Protein AF-A0A0R2NXK4-F1 (afdb_monomer)

pLDDT: mean 78.46, std 16.12, range [40.88, 94.94]

Foldseek 3Di:
DDPPQPFWKWKAAFAAADFLFKTKGQTDDTDPVCPPVDDRIAIEGHPPDPDDDDDPDPSRGSVNCCVVGHRDMDMDGFPDQDPVVRHTD

Nearest PDB structures (foldseek):
  8fmw-assembly1_Q  TM=5.709E-01  e=6.980E-01  Borreliella burgdorferi B31
  3nsw-assembly7_G  TM=5.606E-01  e=5.773E-01  Ancylostoma ceylanicum
  7cfd-assembly1_B  TM=5.182E-01  e=4.482E-01  Drosophila melanogaster
  3omg-assembly1_A  TM=3.466E-01  e=6.810E+00  Homo sapiens
  6zyw-assembly1_E  TM=2.838E-01  e=3.395E+00  Tetrahymena thermophila SB210

Secondary structure (DSSP, 8-state):
-----S--EEEEEEEEEEETTEEEEEEEEE-TTSTTTS-SEEEEE-------S--------HHHHHHHHTT-EEEEE---EETTTTEE-

Solvent-accessible surface area (backbone atoms only — not comparable to full-atom values): 5367 Å² total; per-residue (Å²): 139,79,91,80,74,84,46,58,40,40,26,24,39,27,72,42,66,78,46,63,52,27,32,34,31,38,49,78,41,57,44,92,92,48,59,86,81,57,60,66,63,43,42,39,37,67,59,82,77,81,73,81,79,89,72,89,71,75,84,59,44,47,68,57,48,37,74,72,38,49,76,34,77,49,75,46,69,41,76,49,73,41,84,89,75,70,28,36,45

Mean predicted aligned error: 8.4 Å

Radius of gyration: 13.87 Å; Cα contacts (8 Å, |Δi|>4): 145; chains: 1; bounding box: 40×27×36 Å

Sequence (89 aa):
MSDKLDGDGIGGAVLEILTGNAFRLLVSHTRKDNVGDYGKTEKIIMGLIKDSEEGQRPEQTREDLERALKGKFVTCKVQHRDTKTDALV

Structure (mmCIF, N/CA/C/O backbone):
data_AF-A0A0R2NXK4-F1
#
_entry.id   AF-A0A0R2NXK4-F1
#
loop_
_atom_site.group_PDB
_atom_site.id
_atom_site.t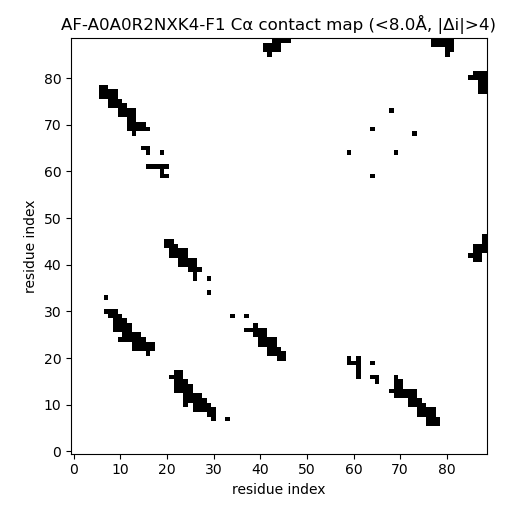ype_symbol
_atom_site.label_atom_id
_atom_site.label_alt_id
_atom_site.label_comp_id
_atom_site.label_asym_id
_atom_site.label_entity_id
_atom_site.label_seq_id
_atom_site.pdbx_PDB_ins_code
_atom_site.Cartn_x
_atom_site.Cartn_y
_atom_site.Cartn_z
_atom_site.occupancy
_atom_site.B_iso_or_equiv
_atom_site.auth_seq_id
_atom_site.auth_comp_id
_atom_site.auth_asym_id
_atom_site.auth_atom_id
_atom_site.pdbx_PDB_model_num
ATOM 1 N N . MET A 1 1 ? 29.784 -6.222 10.537 1.00 42.47 1 MET A N 1
ATOM 2 C CA . MET A 1 1 ? 28.479 -6.294 11.229 1.00 42.47 1 MET A CA 1
ATOM 3 C C . MET A 1 1 ? 27.963 -4.863 11.345 1.00 42.47 1 MET A C 1
ATOM 5 O O . MET A 1 1 ? 28.708 -4.079 11.901 1.00 42.47 1 MET A O 1
ATOM 9 N N . SER A 1 2 ? 26.823 -4.376 10.865 1.00 47.25 2 SER A N 1
ATOM 10 C CA . SER A 1 2 ? 25.751 -4.869 9.998 1.00 47.25 2 SER A CA 1
ATOM 11 C C . SER A 1 2 ? 24.889 -3.635 9.664 1.00 47.25 2 SER A C 1
ATOM 13 O O . SER A 1 2 ? 23.854 -3.443 10.287 1.00 47.25 2 SER A O 1
ATOM 15 N N . ASP A 1 3 ? 25.296 -2.792 8.711 1.00 40.88 3 ASP A N 1
ATOM 16 C CA . ASP A 1 3 ? 24.448 -1.701 8.184 1.00 40.88 3 ASP A CA 1
ATOM 17 C C . ASP A 1 3 ? 23.513 -2.231 7.086 1.00 40.88 3 ASP A C 1
ATOM 19 O O . ASP A 1 3 ? 23.579 -1.865 5.919 1.00 40.88 3 ASP A O 1
ATOM 23 N N . LYS A 1 4 ? 22.655 -3.188 7.454 1.00 44.75 4 LYS A N 1
ATOM 24 C CA . LYS A 1 4 ? 21.563 -3.690 6.596 1.00 44.75 4 LYS A CA 1
ATOM 25 C C . LYS A 1 4 ? 20.211 -3.060 6.960 1.00 44.75 4 LYS A C 1
ATOM 27 O O . LYS A 1 4 ? 19.166 -3.636 6.684 1.00 44.75 4 LYS A O 1
ATOM 32 N N . LEU A 1 5 ? 20.231 -1.890 7.606 1.00 42.88 5 LEU A N 1
ATOM 33 C CA . LEU A 1 5 ? 19.037 -1.141 8.019 1.00 42.88 5 LEU A CA 1
ATOM 34 C C . LEU A 1 5 ? 18.798 0.138 7.195 1.00 42.88 5 LEU A C 1
ATOM 36 O O . LEU A 1 5 ? 17.890 0.914 7.524 1.00 42.88 5 LEU A O 1
ATOM 40 N N . ASP A 1 6 ? 19.520 0.334 6.088 1.00 51.97 6 ASP A N 1
ATOM 41 C CA . ASP A 1 6 ? 19.160 1.303 5.044 1.00 51.97 6 ASP A CA 1
ATOM 42 C C . ASP A 1 6 ? 18.032 0.732 4.182 1.00 51.97 6 ASP A C 1
ATOM 44 O O . ASP A 1 6 ? 18.202 0.302 3.047 1.00 51.97 6 ASP A O 1
ATOM 48 N N . GLY A 1 7 ? 16.877 0.653 4.842 1.00 56.97 7 GLY A N 1
ATOM 49 C CA . GLY A 1 7 ? 15.712 -0.123 4.461 1.00 56.97 7 GLY A CA 1
ATOM 50 C C . GLY A 1 7 ? 15.266 0.064 3.021 1.00 56.97 7 GLY A C 1
ATOM 51 O O . GLY A 1 7 ? 15.122 1.174 2.500 1.00 56.97 7 GLY A O 1
ATOM 52 N N . ASP A 1 8 ? 15.014 -1.099 2.456 1.00 75.44 8 ASP A N 1
ATOM 53 C CA . ASP A 1 8 ? 14.197 -1.387 1.306 1.00 75.44 8 ASP A CA 1
ATOM 54 C C . ASP A 1 8 ? 13.019 -0.393 1.192 1.00 75.44 8 ASP A C 1
ATOM 56 O O . ASP A 1 8 ? 12.152 -0.314 2.059 1.00 75.44 8 ASP A O 1
ATOM 60 N N . GLY A 1 9 ? 13.070 0.487 0.192 1.00 82.06 9 GLY A N 1
ATOM 61 C CA . GLY A 1 9 ? 12.166 1.630 0.075 1.00 82.06 9 GLY A CA 1
ATOM 62 C C . GLY A 1 9 ? 11.298 1.525 -1.167 1.00 82.06 9 GLY A C 1
ATOM 63 O O . GLY A 1 9 ? 11.825 1.318 -2.264 1.00 82.06 9 GLY A O 1
ATOM 64 N N . ILE A 1 10 ? 9.995 1.742 -1.002 1.00 89.56 10 ILE A N 1
ATOM 65 C CA . ILE A 1 10 ? 9.028 1.787 -2.102 1.00 89.56 10 ILE A CA 1
ATOM 66 C C . ILE A 1 10 ? 8.210 3.072 -2.054 1.00 89.56 10 ILE A C 1
ATOM 68 O O . ILE A 1 10 ? 7.988 3.654 -0.995 1.00 89.56 10 ILE A O 1
ATOM 72 N N . GLY A 1 11 ? 7.748 3.530 -3.207 1.00 91.00 11 GLY A N 1
ATOM 73 C CA . GLY A 1 11 ? 6.907 4.708 -3.340 1.00 91.00 11 GLY A CA 1
ATOM 74 C C . GLY A 1 11 ? 5.832 4.504 -4.392 1.00 91.00 11 GLY A C 1
ATOM 75 O O . GLY A 1 11 ? 6.023 3.779 -5.374 1.00 91.00 11 GLY A O 1
ATOM 76 N N . GLY A 1 12 ? 4.684 5.136 -4.184 1.00 93.19 12 GLY A N 1
ATOM 77 C CA . GLY A 1 12 ? 3.532 4.906 -5.037 1.00 93.19 12 GLY A CA 1
ATOM 78 C C . GLY A 1 12 ? 2.309 5.734 -4.682 1.00 93.19 12 GLY A C 1
ATOM 79 O O . GLY A 1 12 ? 2.281 6.450 -3.681 1.00 93.19 12 GLY A O 1
ATOM 80 N N . ALA A 1 13 ? 1.276 5.605 -5.510 1.00 94.94 13 ALA A N 1
ATOM 81 C CA . ALA A 1 13 ? -0.029 6.197 -5.241 1.00 94.94 13 ALA A CA 1
ATOM 82 C C . ALA A 1 13 ? -0.871 5.251 -4.377 1.00 94.94 13 ALA A C 1
ATOM 84 O O . ALA A 1 13 ? -0.988 4.064 -4.683 1.00 94.94 13 ALA A O 1
ATOM 85 N N . VAL A 1 14 ? -1.487 5.764 -3.314 1.00 93.94 14 VAL A N 1
ATOM 86 C CA . VAL A 1 14 ? -2.396 4.968 -2.479 1.00 93.94 14 VAL A CA 1
ATOM 87 C C . VAL A 1 14 ? -3.732 4.802 -3.200 1.00 93.94 14 VAL A C 1
ATOM 89 O O . VAL A 1 14 ? -4.433 5.784 -3.458 1.00 93.94 14 VAL A O 1
ATOM 92 N N . LEU A 1 15 ? -4.089 3.556 -3.510 1.00 93.25 15 LEU A N 1
ATOM 93 C CA . LEU A 1 15 ? -5.318 3.208 -4.225 1.00 93.25 15 LEU A CA 1
ATOM 94 C C . LEU A 1 15 ? -6.530 3.188 -3.288 1.00 93.25 15 LEU A C 1
ATOM 96 O O . LEU A 1 15 ? -7.559 3.803 -3.567 1.00 93.25 15 LEU A O 1
ATOM 100 N N . GLU A 1 16 ? -6.403 2.487 -2.165 1.00 92.25 16 GLU A N 1
ATOM 101 C CA . GLU A 1 16 ? -7.478 2.285 -1.194 1.00 92.25 16 GLU A CA 1
ATOM 102 C C . GLU A 1 16 ? -6.919 1.994 0.200 1.00 92.25 16 GLU A C 1
ATOM 104 O O . GLU A 1 16 ? -5.820 1.452 0.341 1.00 92.25 16 GLU A O 1
ATOM 109 N N . ILE A 1 17 ? -7.693 2.336 1.229 1.00 91.50 17 ILE A N 1
ATOM 110 C CA . ILE A 1 17 ? -7.422 1.940 2.611 1.00 91.50 17 ILE A CA 1
ATOM 111 C C . ILE A 1 17 ? -8.186 0.647 2.885 1.00 91.50 17 ILE A C 1
ATOM 113 O O . ILE A 1 17 ? -9.387 0.563 2.635 1.00 91.50 17 ILE A O 1
ATOM 117 N N . LEU A 1 18 ? -7.479 -0.365 3.381 1.00 88.88 18 LEU A N 1
ATOM 118 C CA . LEU A 1 18 ? -8.031 -1.687 3.668 1.00 88.88 18 LEU A CA 1
ATOM 119 C C . LEU A 1 18 ? -8.555 -1.758 5.108 1.00 88.88 18 LEU A C 1
ATOM 121 O O . LEU A 1 18 ? -9.656 -2.250 5.347 1.00 88.88 18 LEU A O 1
ATOM 125 N N . THR A 1 19 ? -7.771 -1.256 6.065 1.00 83.50 19 THR A N 1
ATOM 126 C CA . THR A 1 19 ? -8.073 -1.248 7.509 1.00 83.50 19 THR A CA 1
ATOM 127 C C . THR A 1 19 ? -7.501 0.015 8.160 1.00 83.50 19 THR A C 1
ATOM 129 O O . THR A 1 19 ? -6.781 0.772 7.513 1.00 83.50 19 THR A O 1
ATOM 132 N N . GLY A 1 20 ? -7.757 0.228 9.458 1.00 80.75 20 GLY A N 1
ATOM 133 C CA . GLY A 1 20 ? -7.198 1.349 10.238 1.00 80.75 20 GLY A CA 1
ATOM 134 C C . GLY A 1 20 ? -5.664 1.379 10.346 1.00 80.75 20 GLY A C 1
ATOM 135 O O . GLY A 1 20 ? -5.111 2.237 11.018 1.00 80.75 20 GLY A O 1
ATOM 136 N N . ASN A 1 21 ? -4.959 0.445 9.709 1.00 85.31 21 ASN A N 1
ATOM 137 C CA . ASN A 1 21 ? -3.503 0.432 9.641 1.00 85.31 21 ASN A CA 1
ATOM 138 C C . ASN A 1 21 ? -2.945 -0.128 8.324 1.00 85.31 21 ASN A C 1
ATOM 140 O O . ASN A 1 21 ? -1.740 -0.347 8.236 1.00 85.31 21 ASN A O 1
ATOM 144 N N . ALA A 1 22 ? -3.779 -0.393 7.315 1.00 89.06 22 ALA A N 1
ATOM 145 C CA . ALA A 1 22 ? -3.322 -1.011 6.076 1.00 89.06 22 ALA A CA 1
ATOM 146 C C . ALA A 1 22 ? -3.945 -0.367 4.845 1.00 89.06 22 ALA A C 1
ATOM 148 O O . ALA A 1 22 ? -5.119 0.006 4.840 1.00 89.06 22 ALA A O 1
ATOM 149 N N . PHE A 1 23 ? -3.168 -0.289 3.774 1.00 92.62 23 PHE A N 1
ATOM 150 C CA . PHE A 1 23 ? -3.584 0.292 2.506 1.00 92.62 23 PHE A CA 1
ATOM 151 C C . PHE A 1 23 ? -2.950 -0.436 1.328 1.00 92.62 23 PHE A C 1
ATOM 153 O O . PHE A 1 23 ? -1.994 -1.197 1.468 1.00 92.62 23 PHE A O 1
ATOM 160 N N . ARG A 1 24 ? -3.509 -0.208 0.144 1.00 94.50 24 ARG A N 1
ATOM 161 C CA . ARG A 1 24 ? -2.993 -0.744 -1.109 1.00 94.50 24 ARG A CA 1
ATOM 162 C C . ARG A 1 24 ? -2.252 0.346 -1.871 1.00 94.50 24 ARG A C 1
ATOM 164 O O . ARG A 1 24 ? -2.806 1.415 -2.131 1.00 94.50 24 ARG A O 1
ATOM 171 N N . LEU A 1 25 ? -1.009 0.061 -2.231 1.00 94.69 25 LEU A N 1
ATOM 172 C CA . LEU A 1 25 ? -0.103 0.983 -2.901 1.00 94.69 25 LEU A CA 1
ATOM 173 C C . LEU A 1 25 ? 0.105 0.549 -4.351 1.00 94.69 25 LEU A C 1
ATOM 175 O O . LEU A 1 25 ? 0.480 -0.591 -4.612 1.00 94.69 25 LEU A O 1
ATOM 179 N N . LEU A 1 26 ? -0.103 1.461 -5.297 1.00 94.50 26 LEU A N 1
ATOM 180 C CA . LEU A 1 26 ? 0.354 1.304 -6.673 1.00 94.50 26 LEU A CA 1
ATOM 181 C C . LEU A 1 26 ? 1.832 1.687 -6.733 1.00 94.50 26 LEU A C 1
ATOM 183 O O . LEU A 1 26 ? 2.158 2.875 -6.786 1.00 94.50 26 LEU A O 1
ATOM 187 N N . VAL A 1 27 ? 2.704 0.683 -6.702 1.00 92.25 27 VAL A N 1
ATOM 188 C CA . VAL A 1 27 ? 4.155 0.873 -6.692 1.00 92.25 27 VAL A CA 1
ATOM 189 C C . VAL A 1 27 ? 4.588 1.480 -8.022 1.00 92.25 27 VAL A C 1
ATOM 191 O O . VAL A 1 27 ? 4.288 0.959 -9.096 1.00 92.25 27 VAL A O 1
ATOM 194 N N . SER A 1 28 ? 5.287 2.607 -7.946 1.00 90.38 28 SER A N 1
ATOM 195 C CA . SER A 1 28 ? 5.875 3.278 -9.110 1.00 90.38 28 SER A CA 1
ATOM 196 C C . SER A 1 28 ? 7.350 3.605 -8.928 1.00 90.38 28 SER A C 1
ATOM 198 O O . SER A 1 28 ? 8.035 3.874 -9.910 1.00 90.38 28 SER A O 1
ATOM 200 N N . HIS A 1 29 ? 7.838 3.580 -7.688 1.00 87.44 29 HIS A N 1
ATOM 201 C CA . HIS A 1 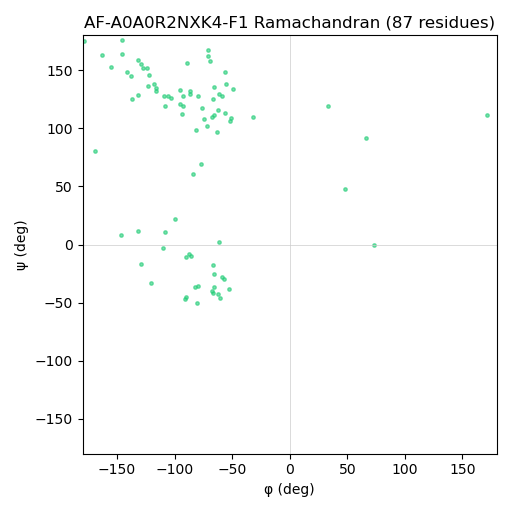29 ? 9.233 3.808 -7.356 1.00 87.44 29 HIS A CA 1
ATOM 202 C C . HIS A 1 29 ? 9.702 2.713 -6.412 1.00 87.44 29 HIS A C 1
ATOM 204 O O . HIS A 1 29 ? 9.095 2.460 -5.376 1.00 87.44 29 HIS A O 1
ATOM 210 N N . THR A 1 30 ? 10.809 2.095 -6.772 1.00 84.94 30 THR A N 1
ATOM 211 C CA . THR A 1 30 ? 11.550 1.136 -5.960 1.00 84.94 30 THR A CA 1
ATOM 212 C C . THR A 1 30 ? 13.016 1.565 -6.018 1.00 84.94 30 THR A C 1
ATOM 214 O O . THR A 1 30 ? 13.421 2.317 -6.917 1.00 84.94 30 THR A O 1
ATOM 217 N N . ARG A 1 31 ? 13.840 1.146 -5.060 1.00 78.44 31 ARG A N 1
ATOM 218 C CA . ARG A 1 31 ? 15.285 1.357 -5.174 1.00 78.44 31 ARG A CA 1
ATOM 219 C C . ARG A 1 31 ? 15.863 0.444 -6.260 1.00 78.44 31 ARG A C 1
ATOM 221 O O . ARG A 1 31 ? 15.236 -0.499 -6.727 1.00 78.44 31 ARG A O 1
ATOM 228 N N . LYS A 1 32 ? 17.068 0.759 -6.738 1.00 69.06 32 LYS A N 1
ATOM 229 C CA . LYS A 1 32 ? 17.690 0.018 -7.853 1.00 69.06 32 LYS A CA 1
ATOM 230 C C . LYS A 1 32 ? 18.018 -1.434 -7.501 1.00 69.06 32 LYS A C 1
ATOM 232 O O . LYS A 1 32 ? 18.105 -2.265 -8.395 1.00 69.06 32 LYS A O 1
ATOM 237 N N . ASP A 1 33 ? 18.220 -1.711 -6.223 1.00 74.69 33 ASP A N 1
ATOM 238 C CA . ASP A 1 33 ? 18.594 -3.004 -5.662 1.00 74.69 33 ASP A CA 1
ATOM 239 C C . ASP A 1 33 ? 17.400 -3.928 -5.370 1.00 74.69 33 ASP A C 1
ATOM 241 O O . ASP A 1 33 ? 17.634 -5.108 -5.138 1.00 74.69 33 ASP A O 1
ATOM 245 N N . ASN A 1 34 ? 16.154 -3.436 -5.448 1.00 70.88 34 ASN A N 1
ATOM 246 C CA . ASN A 1 34 ? 14.937 -4.178 -5.073 1.00 70.88 34 ASN A CA 1
ATOM 247 C C . ASN A 1 34 ? 13.807 -4.123 -6.135 1.00 70.88 34 ASN A C 1
ATOM 249 O O . ASN A 1 34 ? 12.667 -4.494 -5.865 1.00 70.88 34 ASN A O 1
ATOM 253 N N . VAL A 1 35 ? 14.089 -3.642 -7.359 1.00 66.62 35 VAL A N 1
ATOM 254 C CA . VAL A 1 35 ? 13.069 -3.410 -8.414 1.00 66.62 35 VAL A CA 1
ATOM 255 C C . VAL A 1 35 ? 12.264 -4.668 -8.768 1.00 66.62 35 VAL A C 1
ATOM 257 O O . VAL A 1 35 ? 11.109 -4.561 -9.168 1.00 66.62 35 VAL A O 1
ATOM 260 N N . GLY A 1 36 ? 12.862 -5.855 -8.634 1.00 75.19 36 GLY A N 1
ATOM 261 C CA . GLY A 1 36 ? 12.215 -7.134 -8.939 1.00 75.19 36 GLY A CA 1
ATOM 262 C C . GLY A 1 36 ? 11.432 -7.754 -7.780 1.00 75.19 36 GLY A C 1
ATOM 263 O O . GLY A 1 36 ? 10.729 -8.738 -8.000 1.00 75.19 36 GLY A O 1
ATOM 264 N N . ASP A 1 37 ? 11.540 -7.196 -6.573 1.00 79.62 37 ASP A N 1
ATOM 265 C CA . ASP A 1 37 ? 11.015 -7.817 -5.349 1.00 79.62 37 ASP A CA 1
ATOM 266 C C . ASP A 1 37 ? 9.562 -7.409 -5.055 1.00 79.62 37 ASP A C 1
ATOM 268 O O . ASP A 1 37 ? 8.883 -8.018 -4.219 1.00 79.62 37 ASP A O 1
ATOM 272 N N . TYR A 1 38 ? 9.068 -6.406 -5.788 1.00 86.12 38 TYR A N 1
ATOM 273 C CA . TYR A 1 38 ? 7.749 -5.811 -5.618 1.00 86.12 38 TYR A CA 1
ATOM 274 C C . TYR A 1 38 ? 6.870 -5.975 -6.847 1.00 86.12 38 TYR A C 1
ATOM 276 O O . TYR A 1 38 ? 7.279 -5.763 -7.990 1.00 86.12 38 TYR A O 1
ATOM 284 N N . GLY A 1 39 ? 5.609 -6.301 -6.600 1.00 87.75 39 GLY A N 1
ATOM 285 C CA . GLY A 1 39 ? 4.562 -6.243 -7.595 1.00 87.75 39 GLY A CA 1
ATOM 286 C C . GLY A 1 39 ? 4.191 -4.805 -7.955 1.00 87.75 39 GLY A C 1
ATOM 287 O O . GLY A 1 39 ? 4.489 -3.835 -7.260 1.00 87.75 39 GLY A O 1
ATOM 288 N N . LYS A 1 40 ? 3.432 -4.668 -9.046 1.00 90.88 40 LYS A N 1
ATOM 289 C CA . LYS A 1 40 ? 2.825 -3.389 -9.453 1.00 90.88 40 LYS A CA 1
ATOM 290 C C . LYS A 1 40 ? 1.901 -2.820 -8.372 1.00 90.88 40 LYS A C 1
ATOM 292 O O . LYS A 1 40 ? 1.667 -1.615 -8.309 1.00 90.88 40 LYS A O 1
ATOM 297 N N . THR A 1 41 ? 1.319 -3.682 -7.547 1.00 93.19 41 THR A N 1
ATOM 298 C CA . THR A 1 41 ? 0.424 -3.293 -6.465 1.00 93.19 41 THR A CA 1
ATOM 299 C C . THR A 1 41 ? 0.758 -4.101 -5.230 1.00 93.19 41 THR A C 1
ATOM 301 O O . THR A 1 41 ? 0.749 -5.325 -5.289 1.00 93.19 41 THR A O 1
ATOM 304 N N . GLU A 1 42 ? 1.015 -3.408 -4.127 1.00 93.38 42 GLU A N 1
A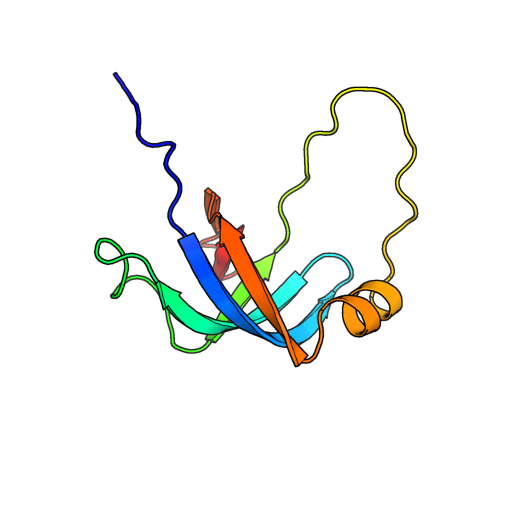TOM 305 C CA . GLU A 1 42 ? 1.463 -4.004 -2.871 1.00 93.38 42 GLU A CA 1
ATOM 306 C C . GLU A 1 42 ? 0.504 -3.659 -1.735 1.00 93.38 42 GLU A C 1
ATOM 308 O O . GLU A 1 42 ? -0.099 -2.578 -1.700 1.00 93.38 42 GLU A O 1
ATOM 313 N N . LYS A 1 43 ? 0.346 -4.594 -0.798 1.00 93.69 43 LYS A N 1
ATOM 314 C CA . LYS A 1 43 ? -0.410 -4.368 0.433 1.00 93.69 43 LYS A CA 1
ATOM 315 C C . LYS A 1 43 ? 0.554 -3.902 1.510 1.00 93.69 43 LYS A C 1
ATOM 317 O O . LYS A 1 43 ? 1.449 -4.645 1.889 1.00 93.69 43 LYS A O 1
ATOM 322 N N . ILE A 1 44 ? 0.337 -2.699 2.026 1.00 91.44 44 ILE A N 1
ATOM 323 C CA . ILE A 1 44 ? 1.171 -2.103 3.065 1.00 91.44 44 ILE A CA 1
ATOM 324 C C . ILE A 1 44 ? 0.40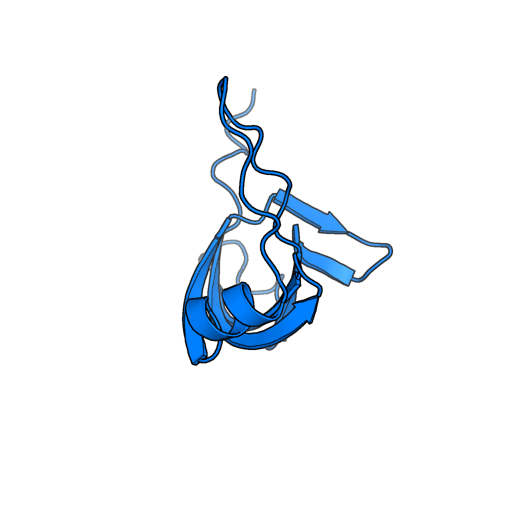9 -2.139 4.380 1.00 91.44 44 ILE A C 1
ATOM 326 O O . ILE A 1 44 ? -0.733 -1.686 4.446 1.00 91.44 44 ILE A O 1
ATOM 330 N N . ILE A 1 45 ? 1.036 -2.669 5.421 1.00 90.12 45 ILE A N 1
ATOM 331 C CA . ILE A 1 45 ? 0.587 -2.587 6.805 1.00 90.12 45 ILE A CA 1
ATOM 332 C C . ILE A 1 45 ? 1.550 -1.636 7.502 1.00 90.12 45 ILE A C 1
ATOM 334 O O . ILE A 1 45 ? 2.745 -1.885 7.561 1.00 90.12 45 ILE A O 1
ATOM 338 N N . MET A 1 46 ? 1.046 -0.528 8.030 1.00 85.69 46 MET A N 1
ATOM 339 C CA . MET A 1 46 ? 1.878 0.406 8.775 1.00 85.69 46 MET A CA 1
ATOM 340 C C . MET A 1 46 ? 2.355 -0.280 10.054 1.00 85.69 46 MET A C 1
ATOM 342 O O . MET A 1 46 ? 1.554 -0.581 10.945 1.00 85.69 46 MET A O 1
ATOM 346 N N . GLY A 1 47 ? 3.660 -0.551 10.129 1.00 75.31 47 GLY A N 1
ATOM 347 C CA . GLY A 1 47 ? 4.287 -1.056 11.341 1.00 75.31 47 GLY A CA 1
ATOM 348 C C . GLY A 1 47 ? 4.028 -0.125 12.526 1.00 75.31 47 GLY A C 1
ATOM 349 O O . GLY A 1 47 ? 3.909 1.093 12.370 1.00 75.31 47 GLY A O 1
ATOM 350 N N . LEU A 1 48 ? 3.941 -0.704 13.725 1.00 68.31 48 LEU A N 1
ATOM 351 C CA . LEU A 1 48 ? 3.844 0.070 14.958 1.00 68.31 48 LEU A CA 1
ATOM 352 C C . LEU A 1 48 ? 5.045 1.015 15.028 1.00 68.31 48 LEU A C 1
ATOM 354 O O . LEU A 1 48 ? 6.188 0.574 15.158 1.00 68.31 48 LEU A O 1
ATOM 358 N N . ILE A 1 49 ? 4.790 2.318 14.943 1.00 60.75 49 ILE A N 1
ATOM 359 C CA . ILE A 1 49 ? 5.805 3.305 15.285 1.00 60.75 49 ILE A CA 1
ATOM 360 C C . ILE A 1 49 ? 6.006 3.142 16.789 1.00 60.75 49 ILE A C 1
ATOM 362 O O . ILE A 1 49 ? 5.094 3.425 17.563 1.00 60.75 49 ILE A O 1
ATOM 366 N N . LYS A 1 50 ? 7.163 2.616 17.203 1.00 49.16 50 LYS A N 1
ATOM 367 C CA . LYS A 1 50 ? 7.580 2.678 18.604 1.00 49.16 50 LYS A CA 1
ATOM 368 C C . LYS A 1 50 ? 7.737 4.159 18.929 1.00 49.16 50 LYS A C 1
ATOM 370 O O . LYS A 1 50 ? 8.736 4.756 18.541 1.00 49.16 50 LYS A O 1
ATOM 375 N N . ASP A 1 51 ? 6.718 4.762 19.528 1.00 51.34 51 ASP A N 1
ATOM 376 C CA . ASP A 1 51 ? 6.835 6.123 20.026 1.00 51.34 51 ASP A CA 1
ATOM 377 C C . ASP A 1 51 ? 7.925 6.170 21.092 1.00 51.34 51 ASP A C 1
ATOM 379 O O . ASP A 1 51 ? 7.934 5.377 22.036 1.00 51.34 51 ASP A O 1
ATOM 383 N N . SER A 1 52 ? 8.836 7.123 20.924 1.00 50.34 52 SER A N 1
ATOM 384 C CA . SER A 1 52 ? 9.513 7.733 22.056 1.00 50.34 52 SER A CA 1
ATOM 385 C C . SER A 1 52 ? 8.444 8.427 22.901 1.00 50.34 52 SER A C 1
ATOM 387 O O . SER A 1 52 ? 7.786 9.329 22.402 1.00 50.34 52 SER A O 1
ATOM 389 N N . GLU A 1 53 ? 8.273 7.927 24.123 1.00 48.78 53 GLU A N 1
ATOM 390 C CA . GLU A 1 53 ? 7.700 8.537 25.335 1.00 48.78 53 GLU A CA 1
ATOM 391 C C . GLU A 1 53 ? 6.554 9.568 25.174 1.00 48.78 53 GLU A C 1
ATOM 393 O O . GLU A 1 53 ? 6.724 10.664 24.652 1.00 48.78 53 GLU A O 1
ATOM 398 N N . GLU A 1 54 ? 5.409 9.213 25.770 1.00 50.62 54 GLU A N 1
ATOM 399 C CA . GLU A 1 54 ? 4.282 10.075 26.166 1.00 50.62 54 GLU A CA 1
ATOM 400 C C . GLU A 1 54 ? 3.461 10.773 25.065 1.00 50.62 54 GLU A C 1
ATOM 402 O O . GLU A 1 54 ? 3.646 11.934 24.713 1.00 50.62 54 GLU A O 1
ATOM 407 N N . GLY A 1 55 ? 2.397 10.093 24.635 1.00 45.50 55 GLY A N 1
ATOM 408 C CA . GLY A 1 55 ? 1.249 10.745 24.011 1.00 45.50 55 GLY A CA 1
ATOM 409 C C . GLY A 1 55 ? 0.288 9.727 23.423 1.00 45.50 55 GLY A C 1
ATOM 410 O O . GLY A 1 55 ? 0.618 9.061 22.447 1.00 45.50 55 GLY A O 1
ATOM 411 N N . GLN A 1 56 ? -0.906 9.588 24.007 1.00 42.97 56 GLN A N 1
ATOM 412 C CA . GLN A 1 56 ? -2.005 8.836 23.397 1.00 42.97 56 GLN A CA 1
ATOM 413 C C . GLN A 1 56 ? -2.212 9.333 21.964 1.00 42.97 56 GLN A C 1
ATOM 415 O O . GLN A 1 56 ? -2.694 10.445 21.744 1.00 42.97 56 GLN A O 1
ATOM 420 N N . ARG A 1 57 ? -1.840 8.512 20.980 1.00 53.47 57 ARG A N 1
ATOM 421 C CA . ARG A 1 57 ? -2.223 8.777 19.599 1.00 53.47 57 ARG A CA 1
ATOM 422 C C . ARG A 1 57 ? -3.739 8.644 19.501 1.00 53.47 57 ARG A C 1
ATOM 424 O O . ARG A 1 57 ? -4.278 7.679 20.048 1.00 53.47 57 ARG A O 1
ATOM 431 N N . PRO A 1 58 ? -4.429 9.571 18.818 1.00 51.69 58 PRO A N 1
ATOM 432 C CA . PRO A 1 58 ? -5.832 9.358 18.500 1.00 51.69 58 PRO A CA 1
ATOM 433 C C . PRO A 1 58 ? -5.948 8.031 17.746 1.00 51.69 58 PRO A C 1
ATOM 435 O O . PRO A 1 58 ? -5.091 7.730 16.909 1.00 51.69 58 PRO A O 1
ATOM 438 N N . GLU A 1 59 ? -6.964 7.227 18.065 1.00 55.94 59 GLU A N 1
ATOM 439 C CA . GLU A 1 59 ? -7.307 6.054 17.263 1.00 55.94 59 GLU A CA 1
ATOM 440 C C . GLU A 1 59 ? -7.443 6.522 15.812 1.00 55.94 59 GLU A C 1
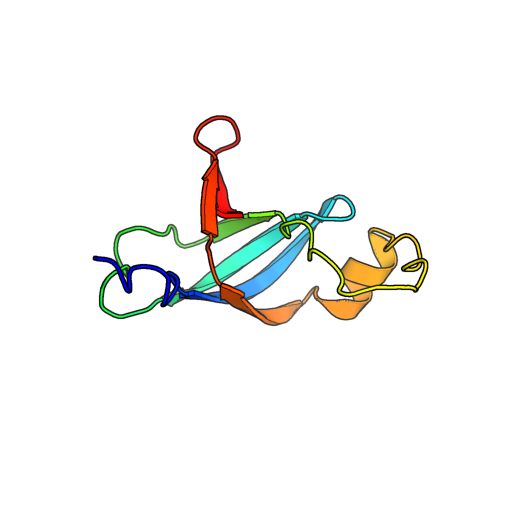ATOM 442 O O . GLU A 1 59 ? -8.372 7.253 15.475 1.00 55.94 59 GLU A O 1
ATOM 447 N N . GLN A 1 60 ? -6.466 6.189 14.965 1.00 66.25 60 GLN A N 1
ATOM 448 C CA . GLN A 1 60 ? -6.511 6.578 13.564 1.00 66.25 60 GLN A CA 1
ATOM 449 C C . GLN A 1 60 ? -7.590 5.732 12.911 1.00 66.25 60 GLN A C 1
ATOM 451 O O . GLN A 1 60 ? -7.408 4.540 12.650 1.00 66.25 60 GLN A O 1
ATOM 456 N N . THR A 1 61 ? -8.751 6.341 12.701 1.00 75.44 61 THR A N 1
ATOM 457 C CA . THR A 1 61 ? -9.851 5.649 12.053 1.00 75.44 61 THR A CA 1
ATOM 458 C C . THR A 1 61 ? -9.499 5.413 10.588 1.00 75.44 61 THR A C 1
ATOM 460 O O . THR A 1 61 ? -8.672 6.101 9.978 1.00 75.44 61 THR A O 1
ATOM 463 N N . ARG A 1 62 ? -10.158 4.426 9.980 1.00 79.94 62 ARG A N 1
ATOM 464 C CA . ARG A 1 62 ? -10.065 4.204 8.535 1.00 79.94 62 ARG A CA 1
ATOM 465 C C . ARG A 1 62 ? -10.384 5.485 7.750 1.00 79.94 62 ARG A C 1
ATOM 467 O O . ARG A 1 62 ? -9.745 5.741 6.737 1.00 79.94 62 ARG A O 1
ATOM 474 N N . GLU A 1 63 ? -11.349 6.272 8.215 1.00 83.94 63 GLU A N 1
ATOM 475 C CA . GLU A 1 63 ? -11.800 7.509 7.569 1.00 83.94 63 GLU A CA 1
ATOM 476 C C . GLU A 1 63 ? -10.711 8.588 7.586 1.00 83.94 63 GLU A C 1
ATOM 478 O O . GLU A 1 63 ? -10.461 9.234 6.564 1.00 83.94 63 GLU A O 1
ATOM 483 N N . ASP A 1 64 ? -9.996 8.724 8.706 1.00 83.56 64 ASP A N 1
ATOM 484 C CA . ASP A 1 64 ? -8.861 9.643 8.819 1.00 83.56 64 ASP A CA 1
ATOM 485 C C . ASP A 1 64 ? -7.742 9.263 7.849 1.00 83.56 64 ASP A C 1
ATOM 487 O O . ASP A 1 64 ? -7.195 10.122 7.153 1.00 83.56 64 ASP A O 1
ATOM 491 N N . LEU A 1 65 ? -7.441 7.966 7.741 1.00 83.00 65 LEU A N 1
ATOM 492 C CA . LEU A 1 65 ? -6.452 7.453 6.795 1.00 83.00 65 LEU A CA 1
ATOM 493 C C . LEU A 1 65 ? -6.897 7.614 5.346 1.00 83.00 65 LEU A C 1
ATOM 495 O O . LEU A 1 65 ? -6.084 7.977 4.497 1.00 83.00 65 LEU A O 1
ATOM 499 N N . GLU A 1 66 ? -8.176 7.391 5.045 1.00 86.88 66 GLU A N 1
ATOM 500 C CA . GLU A 1 66 ? -8.713 7.613 3.704 1.00 86.88 66 GLU A CA 1
ATOM 501 C C . GLU A 1 66 ? -8.555 9.080 3.312 1.00 86.88 66 GLU A C 1
ATOM 503 O O . GLU A 1 66 ? -8.024 9.374 2.243 1.00 86.88 66 GLU A O 1
ATOM 508 N N . ARG A 1 67 ? -8.906 10.012 4.200 1.00 86.81 67 ARG A N 1
ATOM 509 C CA . ARG A 1 67 ? -8.735 11.447 3.951 1.00 86.81 67 ARG A CA 1
ATOM 510 C C . ARG A 1 67 ? -7.262 11.858 3.855 1.00 86.81 67 ARG A C 1
ATOM 512 O O . ARG A 1 67 ? -6.911 12.751 3.079 1.00 86.81 67 ARG A O 1
ATOM 519 N N . ALA A 1 68 ? -6.396 11.238 4.652 1.00 87.12 68 ALA A N 1
ATOM 520 C CA . ALA A 1 68 ? -4.987 11.592 4.722 1.00 87.12 68 ALA A CA 1
ATOM 521 C C . ALA A 1 68 ? -4.160 11.010 3.575 1.00 87.12 68 ALA A C 1
ATOM 523 O O . ALA A 1 68 ? -3.234 11.688 3.133 1.00 87.12 68 ALA A O 1
ATOM 524 N N . LEU A 1 69 ? -4.468 9.801 3.101 1.00 87.94 69 LEU A N 1
ATOM 525 C CA . LEU A 1 69 ? -3.590 9.029 2.220 1.00 87.94 69 LEU A CA 1
ATOM 526 C C . LEU A 1 69 ? -4.214 8.691 0.865 1.00 87.94 69 LEU A C 1
ATOM 528 O O . LEU A 1 69 ? -3.477 8.638 -0.115 1.00 87.94 69 LEU A O 1
ATOM 532 N N . LYS A 1 70 ? -5.533 8.468 0.763 1.00 88.50 70 LYS A N 1
ATOM 533 C CA . LYS A 1 70 ? -6.160 8.002 -0.487 1.00 88.50 70 LYS A CA 1
ATOM 534 C C . LYS A 1 70 ? -5.905 8.989 -1.628 1.00 88.50 70 LYS A C 1
ATOM 536 O O . LYS A 1 70 ? -6.150 10.186 -1.496 1.00 88.50 70 LYS A O 1
ATOM 541 N N . GLY A 1 71 ? -5.401 8.482 -2.753 1.00 87.94 71 GLY A N 1
ATOM 542 C CA . GLY A 1 71 ? -5.041 9.293 -3.918 1.00 87.94 71 GLY A CA 1
ATOM 543 C C . GLY A 1 71 ? -3.766 10.126 -3.754 1.00 87.94 71 GLY A C 1
ATOM 544 O O . GLY A 1 71 ? -3.373 10.808 -4.699 1.00 87.94 71 GLY A O 1
ATOM 545 N N . LYS A 1 72 ? -3.094 10.075 -2.596 1.00 91.44 72 LYS A N 1
ATOM 546 C CA . LYS A 1 72 ? -1.799 10.727 -2.394 1.00 91.44 72 LYS A CA 1
ATOM 547 C C . LYS A 1 72 ? -0.654 9.800 -2.760 1.00 91.44 72 LYS A C 1
ATOM 549 O O . LYS A 1 72 ? -0.774 8.573 -2.746 1.00 91.44 72 LYS A O 1
ATOM 554 N N . PHE A 1 73 ? 0.471 10.426 -3.075 1.00 91.62 73 PHE A N 1
ATOM 555 C CA . PHE A 1 73 ? 1.733 9.738 -3.255 1.00 91.62 73 PHE A CA 1
ATOM 556 C C . PHE A 1 73 ? 2.440 9.604 -1.908 1.00 91.62 73 PHE A C 1
ATOM 558 O O . PHE A 1 73 ? 2.585 10.595 -1.192 1.00 91.62 73 PHE A O 1
ATOM 565 N N . VAL A 1 74 ? 2.880 8.395 -1.570 1.00 90.25 74 VAL A N 1
ATOM 566 C CA . VAL A 1 74 ? 3.594 8.109 -0.321 1.00 90.25 74 VAL A CA 1
ATOM 567 C C . VAL A 1 74 ? 4.879 7.351 -0.606 1.00 90.25 74 VAL A C 1
ATOM 569 O O . VAL A 1 74 ? 4.998 6.656 -1.616 1.00 90.25 74 VAL A O 1
ATOM 572 N N . THR A 1 75 ? 5.836 7.480 0.305 1.00 89.50 75 THR A N 1
ATOM 573 C CA . THR A 1 75 ? 7.049 6.667 0.354 1.00 89.50 75 THR A CA 1
ATOM 574 C C . THR A 1 75 ? 7.050 5.861 1.647 1.00 89.50 75 THR A C 1
ATOM 576 O O . THR A 1 75 ? 6.737 6.373 2.721 1.00 89.50 75 THR A O 1
ATOM 579 N N . CYS A 1 76 ? 7.379 4.581 1.539 1.00 87.06 76 CYS A N 1
ATOM 580 C CA . CYS A 1 76 ? 7.378 3.623 2.630 1.00 87.06 76 CYS A CA 1
ATOM 581 C C . CYS A 1 76 ? 8.770 3.011 2.761 1.00 87.06 76 CYS A C 1
ATOM 583 O O . CYS A 1 76 ? 9.396 2.643 1.765 1.00 87.06 76 CYS A O 1
ATOM 585 N N . LYS A 1 77 ? 9.235 2.892 4.004 1.00 87.50 77 LYS A N 1
ATOM 586 C CA . LYS A 1 77 ? 10.398 2.079 4.350 1.00 87.50 77 LYS A CA 1
ATOM 587 C C . LYS A 1 77 ? 9.882 0.707 4.765 1.00 87.50 77 LYS A C 1
ATOM 589 O O . LYS A 1 77 ? 9.212 0.603 5.786 1.00 87.50 77 LYS A O 1
ATOM 594 N N . VAL A 1 78 ? 10.178 -0.304 3.964 1.00 86.81 78 VAL A N 1
ATOM 595 C CA . VAL A 1 78 ? 9.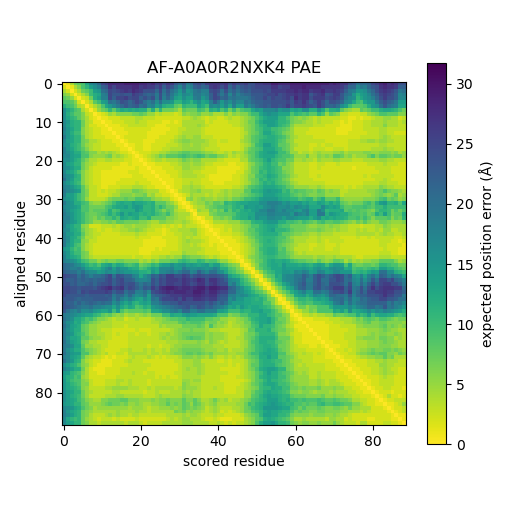810 -1.695 4.210 1.00 86.81 78 VAL A CA 1
ATOM 596 C C . VAL A 1 78 ? 10.791 -2.283 5.220 1.00 86.81 78 VAL A C 1
ATOM 598 O O . VAL A 1 78 ? 12.011 -2.180 5.081 1.00 86.81 78 VAL A O 1
ATOM 601 N N . GLN A 1 79 ? 10.246 -2.869 6.278 1.00 84.31 79 GLN A N 1
ATOM 602 C CA . GLN A 1 79 ? 10.981 -3.601 7.301 1.00 84.31 79 GLN A CA 1
ATOM 603 C C . GLN A 1 79 ? 11.060 -5.081 6.940 1.00 84.31 79 GLN A C 1
ATOM 605 O O . GLN A 1 79 ? 12.126 -5.681 7.051 1.00 84.31 79 GLN A O 1
ATOM 610 N N . HIS A 1 80 ? 9.933 -5.676 6.540 1.00 85.69 80 HIS A N 1
ATOM 611 C CA . HIS A 1 80 ? 9.867 -7.063 6.078 1.00 85.69 80 HIS A CA 1
ATOM 612 C C . HIS A 1 80 ? 8.576 -7.349 5.299 1.00 85.69 80 HIS A C 1
ATOM 614 O O . HIS A 1 80 ? 7.588 -6.624 5.408 1.00 85.69 80 HIS A O 1
ATOM 620 N N . ARG A 1 81 ? 8.574 -8.456 4.548 1.00 86.88 81 ARG A N 1
ATOM 621 C CA . ARG A 1 81 ? 7.372 -9.042 3.943 1.00 86.88 81 ARG A CA 1
ATOM 622 C C . ARG A 1 81 ? 6.824 -10.134 4.856 1.00 86.88 81 ARG A C 1
ATOM 624 O O . ARG A 1 81 ? 7.517 -11.107 5.157 1.00 86.88 81 ARG A O 1
ATOM 631 N N . ASP A 1 82 ? 5.584 -9.980 5.297 1.00 87.06 82 ASP A N 1
ATOM 632 C CA . ASP A 1 82 ? 4.860 -11.013 6.025 1.00 87.06 82 ASP A CA 1
ATOM 633 C C . 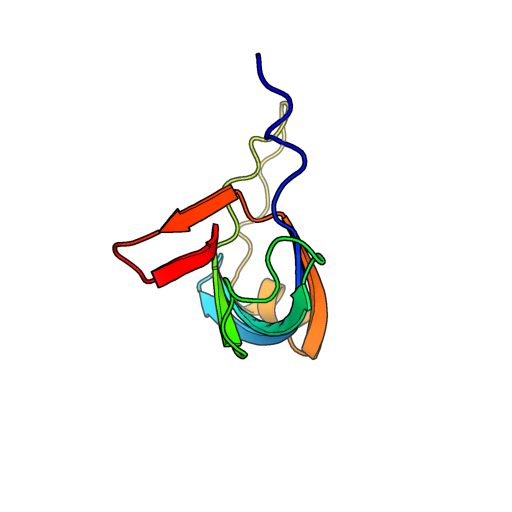ASP A 1 82 ? 4.416 -12.108 5.049 1.00 87.06 82 ASP A C 1
ATOM 635 O O . ASP A 1 82 ? 3.501 -11.934 4.246 1.00 87.06 82 ASP A O 1
ATOM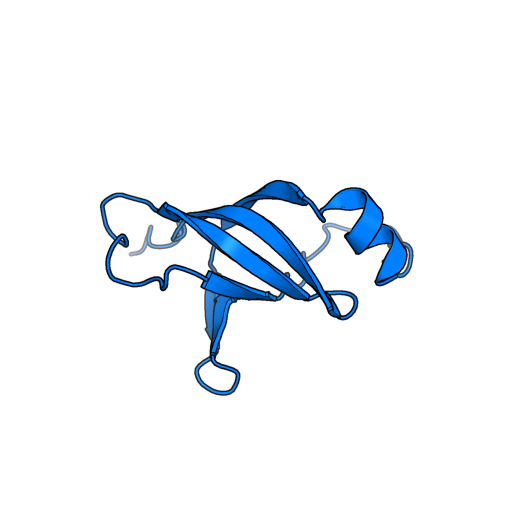 639 N N . THR A 1 83 ? 5.063 -13.268 5.144 1.00 86.06 83 THR A N 1
ATOM 640 C CA . THR A 1 83 ? 4.792 -14.440 4.298 1.00 86.06 83 THR A CA 1
ATOM 641 C C . THR A 1 83 ? 3.418 -15.064 4.533 1.00 86.06 83 THR A C 1
ATOM 643 O O . THR A 1 83 ? 2.943 -15.812 3.682 1.00 86.06 83 THR A O 1
ATOM 646 N N . LYS A 1 84 ? 2.756 -14.776 5.661 1.00 86.94 84 LYS A N 1
ATOM 647 C CA . LYS A 1 84 ? 1.419 -15.310 5.960 1.00 86.94 84 LYS A CA 1
ATOM 648 C C . LYS A 1 84 ? 0.317 -14.508 5.288 1.00 86.94 84 LYS A C 1
ATOM 650 O O . LYS A 1 84 ? -0.700 -15.077 4.900 1.00 86.94 84 LYS A O 1
ATOM 655 N N . THR A 1 85 ? 0.491 -13.192 5.213 1.00 81.25 85 THR A N 1
ATOM 656 C CA . THR A 1 85 ? -0.538 -12.264 4.722 1.00 81.25 85 THR A CA 1
ATOM 657 C C . THR A 1 85 ? -0.199 -11.638 3.373 1.00 81.25 85 THR A C 1
ATOM 659 O O . THR A 1 85 ? -1.029 -10.901 2.835 1.00 81.25 85 THR A O 1
ATOM 662 N N . ASP A 1 86 ? 0.988 -11.952 2.847 1.00 85.19 86 ASP A N 1
ATOM 663 C CA . ASP A 1 86 ? 1.590 -11.374 1.647 1.00 85.19 86 ASP A CA 1
ATOM 664 C C . ASP A 1 86 ? 1.525 -9.839 1.651 1.00 85.19 86 ASP A C 1
ATOM 666 O O . ASP A 1 86 ? 1.067 -9.195 0.709 1.00 85.19 86 ASP A O 1
ATOM 670 N N . ALA A 1 87 ? 1.913 -9.254 2.786 1.00 87.88 87 ALA A N 1
ATOM 671 C CA . ALA A 1 87 ? 1.893 -7.817 3.022 1.00 87.88 87 ALA A CA 1
ATOM 672 C C . ALA A 1 87 ? 3.277 -7.304 3.426 1.00 87.88 87 ALA A C 1
ATOM 674 O O . ALA A 1 87 ? 4.071 -8.022 4.032 1.00 87.88 87 ALA A O 1
ATOM 675 N N . LEU A 1 88 ? 3.550 -6.044 3.115 1.00 88.94 88 LEU A N 1
ATOM 676 C CA . LEU A 1 88 ? 4.765 -5.334 3.498 1.00 88.94 88 LEU A CA 1
ATOM 677 C C . LEU A 1 88 ? 4.511 -4.541 4.778 1.00 88.94 88 LEU A C 1
ATOM 679 O O . LEU A 1 88 ? 3.501 -3.841 4.870 1.00 88.94 88 LEU A O 1
ATOM 683 N N . VAL A 1 89 ? 5.422 -4.650 5.744 1.00 87.12 89 VAL A N 1
ATOM 684 C CA . VAL A 1 89 ? 5.377 -3.967 7.051 1.00 87.12 89 VAL A CA 1
ATOM 685 C C . VAL A 1 89 ? 6.529 -2.988 7.188 1.00 87.12 89 VAL A C 1
ATOM 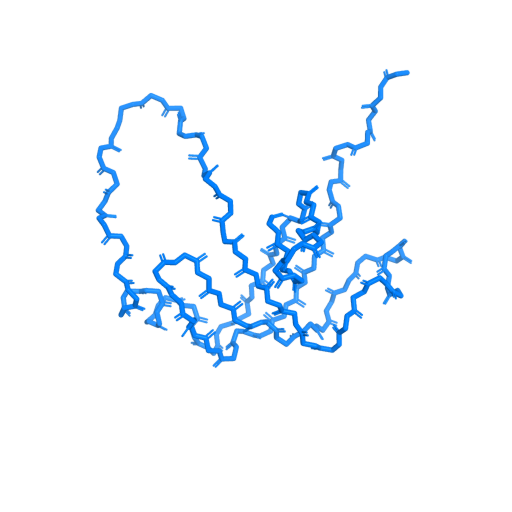687 O O . VAL A 1 89 ? 7.633 -3.357 6.732 1.00 87.12 89 VAL A O 1
#